Protein AF-A0A363N3Z7-F1 (afdb_monomer_lite)

pLDDT: mean 73.63, std 19.49, range [40.38, 95.12]

Radius of gyration: 28.02 Å; chains: 1; bounding box: 89×40×48 Å

Foldseek 3Di:
DDDDPDPVPVVVVPPPDDPDPPPPPPPPPPPPVPPPLPQDWAKEWEDAVPDTDFLVQKWKAFPVVRWTWDQDPPPRRITITRHDAQIKIWIDRRPPDDIDIDGDHPVRSVVSYDYHYDPDD

Secondary structure (DSSP, 8-state):
---SSSGGGTTTSSSS---------------GGG-----EEEEEEEEETTEEPPGGG-EEEETTT-PBPBPPSS-TT-EEEEE-TT-EEEEE-TTSSSEEEEE--HHHHHHSEEEEE-S--

Sequence (121 aa):
MKKNIIITTILLLSLCISPGFNAATPKQKHDNTTNKFYTKPIEFKLTQGVIVIPSLTYIPRNQTTGASGFVFPPPQNSWVLPAEEGDIIRFNLGGLIGFKWYTVTAEDEQSGVVNVDILNL

Structure (mmCIF, N/CA/C/O backbone):
data_AF-A0A363N3Z7-F1
#
_entry.id   AF-A0A363N3Z7-F1
#
loop_
_atom_site.group_PDB
_atom_site.id
_atom_site.type_symbol
_atom_site.label_atom_id
_atom_site.label_alt_id
_atom_site.label_comp_id
_atom_site.label_asym_id
_atom_site.label_entity_id
_atom_site.label_seq_id
_atom_site.pdbx_PDB_ins_code
_atom_site.Cartn_x
_atom_site.Cartn_y
_atom_site.Cartn_z
_atom_site.occupancy
_atom_site.B_iso_or_equiv
_atom_site.auth_seq_id
_atom_site.auth_comp_id
_atom_site.auth_asym_id
_atom_site.auth_atom_id
_atom_site.pdbx_PDB_model_num
ATOM 1 N N . MET A 1 1 ? -73.797 -29.008 17.253 1.00 47.38 1 MET A N 1
ATOM 2 C CA . MET A 1 1 ? -72.362 -28.637 17.185 1.00 47.38 1 MET A CA 1
ATOM 3 C C . MET A 1 1 ? -72.245 -27.172 16.779 1.00 47.38 1 MET A C 1
ATOM 5 O O . MET A 1 1 ? -73.053 -26.744 15.968 1.00 47.38 1 MET A O 1
ATOM 9 N N . LYS A 1 2 ? -71.221 -26.467 17.286 1.00 50.03 2 LYS A N 1
ATOM 10 C CA . LYS A 1 2 ? -70.818 -25.072 16.984 1.00 50.03 2 LYS A CA 1
ATOM 11 C C . LYS A 1 2 ? -71.559 -23.970 17.750 1.00 50.03 2 LYS A C 1
ATOM 13 O O . LYS A 1 2 ? -72.586 -23.484 17.302 1.00 50.03 2 LYS A O 1
ATOM 18 N N . LYS A 1 3 ? -70.965 -23.555 18.870 1.00 49.94 3 LYS A N 1
ATOM 19 C CA . LYS A 1 3 ? -70.941 -22.192 19.441 1.00 49.94 3 LYS A CA 1
ATOM 20 C C . LYS A 1 3 ? -70.197 -22.326 20.768 1.00 49.94 3 LYS A C 1
ATOM 22 O O . LYS A 1 3 ? -70.840 -22.704 21.726 1.00 49.94 3 LYS A O 1
ATOM 27 N N . ASN A 1 4 ? -68.864 -22.197 20.773 1.00 49.69 4 ASN A N 1
ATOM 28 C CA . ASN A 1 4 ? -68.023 -22.031 21.983 1.00 49.69 4 ASN A CA 1
ATOM 29 C C . ASN A 1 4 ? -66.531 -21.786 21.646 1.00 49.69 4 ASN A C 1
ATOM 31 O O . ASN A 1 4 ? -65.648 -22.183 22.394 1.00 49.69 4 ASN A O 1
ATOM 35 N N . ILE A 1 5 ? -66.213 -21.152 20.511 1.00 55.03 5 ILE A N 1
ATOM 36 C CA . ILE A 1 5 ? -64.814 -20.865 20.130 1.00 55.03 5 ILE A CA 1
ATOM 37 C C . ILE A 1 5 ? -64.738 -19.464 19.521 1.00 55.03 5 ILE A C 1
ATOM 39 O O . ILE A 1 5 ? -64.477 -19.323 18.336 1.00 55.03 5 ILE A O 1
ATOM 43 N N . ILE A 1 6 ? -65.073 -18.423 20.286 1.00 53.78 6 ILE A N 1
ATOM 44 C CA . ILE A 1 6 ? -64.781 -17.031 19.873 1.00 53.78 6 ILE A CA 1
ATOM 45 C C . ILE A 1 6 ? -64.301 -16.173 21.060 1.00 53.78 6 ILE A C 1
ATOM 47 O O . ILE A 1 6 ? -63.554 -15.224 20.865 1.00 53.78 6 ILE A O 1
ATOM 51 N N . ILE A 1 7 ? -64.641 -16.517 22.308 1.00 50.81 7 ILE A N 1
ATOM 52 C CA . ILE A 1 7 ? -64.348 -15.640 23.458 1.00 50.81 7 ILE A CA 1
ATOM 53 C C . ILE A 1 7 ? -62.902 -15.790 23.971 1.00 50.81 7 ILE A C 1
ATOM 55 O O . ILE A 1 7 ? -62.343 -14.848 24.528 1.00 50.81 7 ILE A O 1
ATOM 59 N N . THR A 1 8 ? -62.240 -16.923 23.728 1.00 46.56 8 THR A N 1
ATOM 60 C CA . THR A 1 8 ? -60.901 -17.189 24.286 1.00 46.56 8 THR A CA 1
ATOM 61 C C . THR A 1 8 ? -59.763 -16.469 23.557 1.00 46.56 8 THR A C 1
ATOM 63 O O . THR A 1 8 ? -58.675 -16.338 24.107 1.00 46.56 8 THR A O 1
ATOM 66 N N . THR A 1 9 ? -59.989 -15.965 22.341 1.00 48.59 9 THR A N 1
ATOM 67 C CA . THR A 1 9 ? -58.932 -15.337 21.529 1.00 48.59 9 THR A CA 1
ATOM 68 C C . THR A 1 9 ? -58.756 -13.842 21.802 1.00 48.59 9 THR A C 1
ATOM 70 O O . THR A 1 9 ? -57.704 -13.293 21.498 1.00 48.59 9 THR A O 1
ATOM 73 N N . ILE A 1 10 ? -59.750 -13.175 22.402 1.00 49.91 10 ILE A N 1
ATOM 74 C CA . ILE A 1 10 ? -59.685 -11.728 22.682 1.00 49.91 10 ILE A CA 1
ATOM 75 C C . ILE A 1 10 ? -58.990 -11.448 24.025 1.00 49.91 10 ILE A C 1
ATOM 77 O O . ILE A 1 10 ? -58.351 -10.412 24.180 1.00 49.91 10 ILE A O 1
ATOM 81 N N . LEU A 1 11 ? -59.019 -12.396 24.969 1.00 44.31 11 LEU A N 1
ATOM 82 C CA . LEU A 1 11 ? -58.365 -12.232 26.273 1.00 44.31 11 LEU A CA 1
ATOM 83 C C . LEU A 1 11 ? -56.832 -12.394 26.215 1.00 44.31 11 LEU A C 1
ATOM 85 O O . LEU A 1 11 ? -56.134 -11.914 27.102 1.00 44.31 11 LEU A O 1
ATOM 89 N N . LEU A 1 12 ? -56.292 -13.042 25.174 1.00 46.22 12 LEU A N 1
ATOM 90 C CA . LEU A 1 12 ? -54.841 -13.219 25.021 1.00 46.22 12 LEU A CA 1
ATOM 91 C C . LEU A 1 12 ? -54.127 -11.993 24.429 1.00 46.22 12 LEU A C 1
ATOM 93 O O . LEU A 1 12 ? -52.905 -11.918 24.506 1.00 46.22 12 LEU A O 1
ATOM 97 N N . LEU A 1 13 ? -54.860 -11.028 23.859 1.00 47.78 13 LEU A N 1
ATOM 98 C CA . LEU A 1 13 ? -54.260 -9.835 23.247 1.00 47.78 13 LEU A CA 1
ATOM 99 C C . LEU A 1 13 ? -54.082 -8.660 24.225 1.00 47.78 13 LEU A C 1
ATOM 101 O O . LEU A 1 13 ? -53.411 -7.688 23.887 1.00 47.78 13 LEU A O 1
ATOM 105 N N . SER A 1 14 ? -54.652 -8.727 25.434 1.00 48.53 14 SER A N 1
ATOM 106 C CA . SER A 1 14 ? -54.634 -7.614 26.400 1.00 48.53 14 SER A CA 1
ATOM 107 C C . SER A 1 14 ? -53.523 -7.692 27.455 1.00 48.53 14 SER A C 1
ATOM 109 O O . SER A 1 14 ? -53.480 -6.849 28.346 1.00 48.53 14 SER A O 1
ATOM 111 N N . LEU A 1 15 ? -52.620 -8.675 27.379 1.00 47.88 15 LEU A N 1
ATOM 112 C CA . LEU A 1 15 ? -51.522 -8.864 28.342 1.00 47.88 15 LEU A CA 1
ATOM 113 C C . LEU A 1 15 ? -50.171 -8.276 27.893 1.00 47.88 15 LEU A C 1
ATOM 115 O O . LEU A 1 15 ? -49.189 -8.397 28.617 1.00 47.88 15 LEU A O 1
ATOM 119 N N . CYS A 1 16 ? -50.109 -7.603 26.739 1.00 52.22 16 CYS A N 1
ATOM 120 C CA . CYS A 1 16 ? -48.852 -7.070 26.190 1.00 52.22 16 CYS A CA 1
ATOM 121 C C . CYS A 1 16 ? -48.695 -5.543 26.271 1.00 52.22 16 CYS A C 1
ATOM 123 O O . CYS A 1 16 ? -47.751 -5.013 25.693 1.00 52.22 16 CYS A O 1
ATOM 125 N N . ILE A 1 17 ? -49.571 -4.817 26.974 1.00 53.06 17 ILE A N 1
ATOM 126 C CA . ILE A 1 17 ? -49.443 -3.356 27.113 1.00 53.06 17 ILE A CA 1
ATOM 127 C C . ILE A 1 17 ? -49.073 -3.016 28.557 1.00 53.06 17 ILE A C 1
ATOM 129 O O . ILE A 1 17 ? -49.900 -2.582 29.353 1.00 53.06 17 ILE A O 1
ATOM 133 N N . SER A 1 18 ? -47.809 -3.233 28.908 1.00 50.91 18 SER A N 1
ATOM 134 C CA . SER A 1 18 ? -47.195 -2.592 30.068 1.00 50.91 18 SER A CA 1
ATOM 135 C C . SER A 1 18 ? -46.708 -1.189 29.663 1.00 50.91 18 SER A C 1
ATOM 137 O O . SER A 1 18 ? -45.867 -1.068 28.771 1.00 50.91 18 SER A O 1
ATOM 139 N N . PRO A 1 19 ? -47.180 -0.096 30.295 1.00 51.25 19 PRO A N 1
ATOM 140 C CA . PRO A 1 19 ? -46.585 1.220 30.120 1.00 51.25 19 PRO A CA 1
ATOM 141 C C . PRO A 1 19 ? -45.426 1.320 31.112 1.00 51.25 19 PRO A C 1
ATOM 143 O O . PRO A 1 19 ? -45.586 1.751 32.250 1.00 51.25 19 PRO A O 1
ATOM 146 N N . GLY A 1 20 ? -44.263 0.816 30.716 1.00 49.72 20 GLY A N 1
ATOM 147 C CA . GLY A 1 20 ? -43.155 0.666 31.655 1.00 49.72 20 GLY A CA 1
ATOM 148 C C . GLY A 1 20 ? -41.806 0.438 31.003 1.00 49.72 20 GLY A C 1
ATOM 149 O O . GLY A 1 20 ? -41.003 -0.309 31.539 1.00 49.72 20 GLY A O 1
ATOM 150 N N . PHE A 1 21 ? -41.548 1.061 29.856 1.00 40.38 21 PHE A N 1
ATOM 151 C CA . PHE A 1 21 ? -40.201 1.155 29.299 1.00 40.38 21 PHE A CA 1
ATOM 152 C C . PHE A 1 21 ? -39.913 2.604 28.906 1.00 40.38 21 PHE A C 1
ATOM 154 O O . PHE A 1 21 ? -39.733 2.944 27.744 1.00 40.38 21 PHE A O 1
ATOM 161 N N . ASN A 1 22 ? -39.791 3.467 29.916 1.00 46.69 22 ASN A N 1
ATOM 162 C CA . ASN A 1 22 ? -38.824 4.559 29.837 1.00 46.69 22 ASN A CA 1
ATOM 163 C C . ASN A 1 22 ? -37.430 3.943 30.035 1.00 46.69 22 ASN A C 1
ATOM 165 O O . ASN A 1 22 ? -36.750 4.184 31.030 1.00 46.69 22 ASN A O 1
ATOM 169 N N . ALA A 1 23 ? -36.997 3.116 29.081 1.00 43.88 23 ALA A N 1
ATOM 170 C CA . ALA A 1 23 ? -35.575 2.991 28.844 1.00 43.88 23 ALA A CA 1
ATOM 171 C C . ALA A 1 23 ? -35.188 4.312 28.189 1.00 43.88 23 ALA A C 1
ATOM 173 O O . ALA A 1 23 ? -35.223 4.459 26.970 1.00 43.88 23 ALA A O 1
ATOM 174 N N . ALA A 1 24 ? -34.853 5.302 29.020 1.00 45.22 24 ALA A N 1
ATOM 175 C CA . ALA A 1 24 ? -33.850 6.259 28.617 1.00 45.22 24 ALA A CA 1
ATOM 176 C C . ALA A 1 24 ? -32.684 5.396 28.142 1.00 45.22 24 ALA A C 1
ATOM 178 O O . ALA A 1 24 ? -31.977 4.812 28.962 1.00 45.22 24 ALA A O 1
ATOM 179 N N . THR A 1 25 ? -32.560 5.216 26.824 1.00 47.44 25 THR A N 1
ATOM 180 C CA . THR A 1 25 ? -31.331 4.722 26.218 1.00 47.44 25 THR A CA 1
ATOM 181 C C . THR A 1 25 ? -30.241 5.505 26.919 1.00 47.44 25 THR A C 1
ATOM 183 O O . THR A 1 25 ? -30.273 6.741 26.823 1.00 47.44 25 THR A O 1
ATOM 186 N N . PRO A 1 26 ? -29.336 4.866 27.684 1.00 44.59 26 PRO A N 1
ATOM 187 C CA . PRO A 1 26 ? -28.158 5.580 28.109 1.00 44.59 26 PRO A CA 1
ATOM 188 C C . PRO A 1 26 ? -27.572 6.082 26.799 1.00 44.59 26 PRO A C 1
ATOM 190 O O . PRO A 1 26 ? -27.260 5.274 25.923 1.00 44.59 26 PRO A O 1
ATOM 193 N N . LYS A 1 27 ? -27.560 7.411 26.601 1.00 43.62 27 LYS A N 1
ATOM 194 C CA . LYS A 1 27 ? -26.790 8.007 25.514 1.00 43.62 27 LYS A CA 1
ATOM 195 C C . LYS A 1 27 ? -25.434 7.374 25.695 1.00 43.62 27 LYS A C 1
ATOM 197 O O . LYS A 1 27 ? -24.818 7.603 26.735 1.00 43.62 27 LYS A O 1
ATOM 202 N N . GLN A 1 28 ? -25.070 6.489 24.774 1.00 41.12 28 GLN A N 1
ATOM 203 C CA . GLN A 1 28 ? -23.794 5.817 24.795 1.00 41.12 28 GLN A CA 1
ATOM 204 C C . GLN A 1 28 ? -22.798 6.960 24.893 1.00 41.12 28 GLN A C 1
ATOM 206 O O . GLN A 1 28 ? -22.683 7.776 23.976 1.00 41.12 28 GLN A O 1
ATOM 211 N N . LYS A 1 29 ? -22.228 7.138 26.087 1.00 44.00 29 LYS A N 1
ATOM 212 C CA . LYS A 1 29 ? -21.211 8.142 26.319 1.00 44.00 29 LYS A CA 1
ATOM 213 C C . LYS A 1 29 ? -20.114 7.674 25.389 1.00 44.00 29 LYS A C 1
ATOM 215 O O . LYS A 1 29 ? -19.542 6.615 25.627 1.00 44.00 29 LYS A O 1
ATOM 220 N N . HIS A 1 30 ? -19.942 8.372 24.270 1.00 41.38 30 HIS A N 1
ATOM 221 C CA . HIS A 1 30 ? -18.835 8.123 23.373 1.00 41.38 30 HIS A CA 1
ATOM 222 C C . HIS A 1 30 ? -17.610 8.456 24.211 1.00 41.38 30 HIS A C 1
ATOM 224 O O . HIS A 1 30 ? -17.287 9.626 24.429 1.00 41.38 30 HIS A O 1
ATOM 230 N N . ASP A 1 31 ? -17.054 7.434 24.854 1.00 45.12 31 ASP A N 1
ATOM 231 C CA . ASP A 1 31 ? -15.902 7.580 25.710 1.00 45.12 31 ASP A CA 1
ATOM 232 C C . ASP A 1 31 ? -14.734 7.827 24.761 1.00 45.12 31 ASP A C 1
ATOM 234 O O . ASP A 1 31 ? -14.069 6.916 24.286 1.00 45.12 31 ASP A O 1
ATOM 238 N N . ASN A 1 32 ? -14.523 9.096 24.413 1.00 52.00 32 ASN A N 1
ATOM 239 C CA . ASN A 1 32 ? -13.414 9.552 23.575 1.00 52.00 32 ASN A CA 1
ATOM 240 C C . ASN A 1 32 ? -12.052 9.402 24.280 1.00 52.00 32 ASN A C 1
ATOM 242 O O . ASN A 1 32 ? -11.056 9.975 23.845 1.00 52.00 32 ASN A O 1
ATOM 246 N N . THR A 1 33 ? -11.984 8.649 25.378 1.00 48.97 33 THR A N 1
ATOM 247 C CA . THR A 1 33 ? -10.778 8.454 26.182 1.00 48.97 33 THR A CA 1
ATOM 248 C C . THR A 1 33 ? -9.940 7.255 25.733 1.00 48.97 33 THR A C 1
ATOM 250 O O . THR A 1 33 ? -8.938 6.933 26.370 1.00 48.97 33 THR A O 1
ATOM 253 N N . THR A 1 34 ? -10.258 6.631 24.593 1.00 45.69 34 THR A N 1
ATOM 254 C CA . THR A 1 34 ? -9.382 5.622 23.969 1.00 45.69 34 THR A CA 1
ATOM 255 C C . THR A 1 34 ? -9.242 5.775 22.453 1.00 45.69 34 THR A C 1
ATOM 257 O O . THR A 1 34 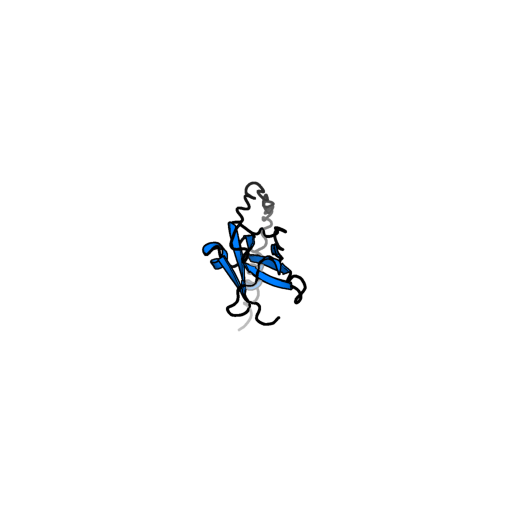? -9.045 4.795 21.753 1.00 45.69 34 THR A O 1
ATOM 260 N N . ASN A 1 35 ? -9.213 7.005 21.928 1.00 42.62 35 ASN A N 1
ATOM 261 C CA . ASN A 1 35 ? -8.586 7.264 20.621 1.00 42.62 35 ASN A CA 1
ATOM 262 C C . ASN A 1 35 ? -7.057 7.238 20.760 1.00 42.62 35 ASN A C 1
ATOM 264 O O . ASN A 1 35 ? -6.350 8.207 20.487 1.00 42.62 35 ASN A O 1
ATOM 268 N N . LYS A 1 36 ? -6.529 6.110 21.230 1.00 43.53 36 LYS A N 1
ATOM 269 C CA . LYS A 1 36 ? -5.154 5.746 20.933 1.00 43.53 36 LYS A CA 1
ATOM 270 C C . LYS A 1 36 ? -5.221 4.951 19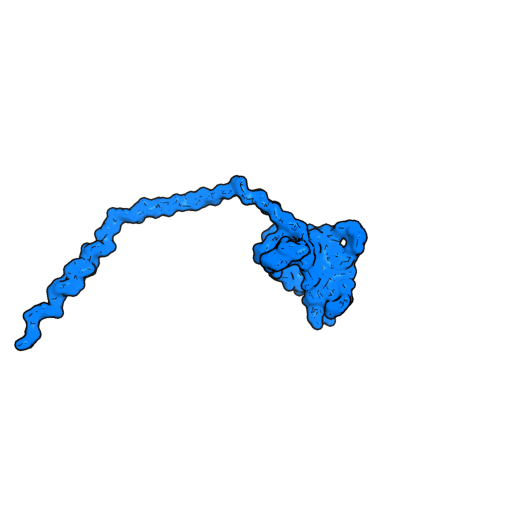.638 1.00 43.53 36 LYS A C 1
ATOM 272 O O . LYS A 1 36 ? -5.232 3.728 19.675 1.00 43.53 36 LYS A O 1
ATOM 277 N N . PHE A 1 37 ? -5.341 5.677 18.524 1.00 47.59 37 PHE A N 1
ATOM 278 C CA . PHE A 1 37 ? -5.130 5.158 17.176 1.00 47.59 37 PHE A CA 1
ATOM 279 C C . PHE A 1 37 ? -3.685 4.665 17.098 1.00 47.59 37 PHE A C 1
ATOM 281 O O . PHE A 1 37 ? -2.788 5.379 16.648 1.00 47.59 37 PHE A O 1
ATOM 288 N N . TYR A 1 38 ? -3.418 3.480 17.635 1.00 50.06 38 TYR A N 1
ATOM 289 C CA . TYR A 1 38 ? -2.171 2.780 17.389 1.00 50.06 38 TYR A CA 1
ATOM 290 C C . TYR A 1 38 ? -2.278 2.180 15.990 1.00 50.06 38 TYR A C 1
ATOM 292 O O . TYR A 1 38 ? -2.319 0.966 15.827 1.00 50.06 38 TYR A O 1
ATOM 300 N N . THR A 1 39 ? -2.327 3.054 14.984 1.00 66.25 39 THR A N 1
ATOM 301 C CA . THR A 1 39 ? -2.233 2.645 13.590 1.00 66.25 39 THR A CA 1
ATOM 302 C C . THR A 1 39 ? -0.848 2.047 13.418 1.00 66.25 39 THR A C 1
ATOM 304 O O . THR A 1 39 ? 0.174 2.720 13.610 1.00 66.25 39 THR A O 1
ATOM 307 N N . LYS A 1 40 ? -0.796 0.749 13.128 1.00 81.19 40 LYS A N 1
ATOM 308 C CA . LYS A 1 40 ? 0.480 0.078 12.909 1.00 81.19 40 LYS A CA 1
ATOM 309 C C . LYS A 1 40 ? 1.050 0.540 11.570 1.00 81.19 40 LYS A C 1
ATOM 311 O O . LYS A 1 40 ? 0.299 0.712 10.608 1.00 81.19 40 LYS A O 1
ATOM 316 N N . PRO A 1 41 ? 2.366 0.785 11.486 1.00 87.06 41 PRO A N 1
ATOM 317 C CA . PRO A 1 41 ? 2.996 1.059 10.207 1.00 87.06 41 PRO A CA 1
ATOM 318 C C . PRO A 1 41 ? 2.943 -0.207 9.347 1.00 87.06 41 PRO A C 1
ATOM 320 O O . PRO A 1 41 ? 3.523 -1.225 9.719 1.00 87.06 41 PRO A O 1
ATOM 323 N N . ILE A 1 42 ? 2.264 -0.126 8.205 1.00 90.56 42 ILE A N 1
ATOM 324 C CA . ILE A 1 42 ? 2.222 -1.183 7.193 1.00 90.56 42 ILE A CA 1
ATOM 325 C C . ILE A 1 42 ? 3.054 -0.731 5.992 1.00 90.56 42 ILE A C 1
ATOM 327 O O . ILE A 1 42 ? 2.956 0.414 5.537 1.00 90.56 42 ILE A O 1
ATOM 331 N N . GLU A 1 43 ? 3.902 -1.620 5.489 1.00 92.69 43 GLU A N 1
ATOM 332 C CA . GLU A 1 43 ? 4.685 -1.426 4.277 1.00 92.69 43 GLU A CA 1
ATOM 333 C C . GLU A 1 43 ? 3.849 -1.800 3.046 1.00 92.69 43 GLU A C 1
ATOM 335 O O . GLU A 1 43 ? 3.437 -2.943 2.889 1.00 92.69 43 GLU A O 1
ATOM 340 N N . PHE A 1 44 ? 3.642 -0.862 2.128 1.00 92.44 44 PHE A N 1
ATOM 341 C CA . PHE A 1 44 ? 2.957 -1.091 0.860 1.00 92.44 44 PHE A CA 1
ATOM 342 C C . PHE A 1 44 ? 3.947 -1.078 -0.303 1.00 92.44 44 PHE A C 1
ATOM 344 O O . PHE A 1 44 ? 4.732 -0.137 -0.461 1.00 92.44 44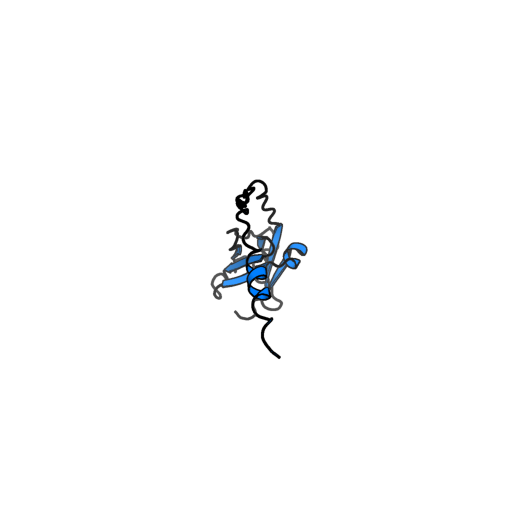 PHE A O 1
ATOM 351 N N . LYS A 1 45 ? 3.866 -2.107 -1.146 1.00 91.88 45 LYS A N 1
ATOM 352 C CA . LYS A 1 45 ? 4.619 -2.274 -2.393 1.00 91.88 45 LYS A CA 1
ATOM 353 C C . LYS A 1 45 ? 3.633 -2.412 -3.533 1.00 91.88 45 LYS A C 1
ATOM 355 O O . LYS A 1 45 ? 2.761 -3.271 -3.486 1.00 91.88 45 LYS A O 1
ATOM 360 N N . LEU A 1 46 ? 3.771 -1.594 -4.568 1.00 90.31 46 LEU A N 1
ATOM 361 C CA . LEU A 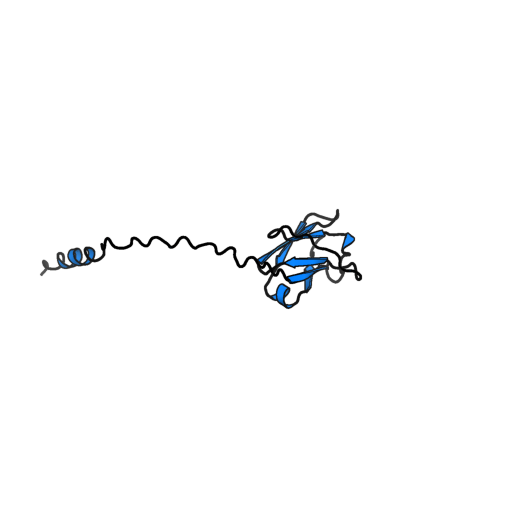1 46 ? 3.053 -1.843 -5.813 1.00 90.31 46 LEU A CA 1
ATOM 362 C C . LEU A 1 46 ? 3.855 -2.785 -6.691 1.00 90.31 46 LEU A C 1
ATOM 364 O O . LEU A 1 46 ? 5.066 -2.618 -6.843 1.00 90.31 46 LEU A O 1
ATOM 368 N N . THR A 1 47 ? 3.166 -3.744 -7.292 1.00 90.19 47 THR A N 1
ATOM 369 C CA . THR A 1 47 ? 3.753 -4.689 -8.237 1.00 90.19 47 THR A CA 1
ATOM 370 C C . THR A 1 47 ? 2.971 -4.682 -9.539 1.00 90.19 47 THR A C 1
ATOM 372 O O . THR A 1 47 ? 1.761 -4.483 -9.532 1.00 90.19 47 THR A O 1
ATOM 375 N N . GLN A 1 48 ? 3.658 -4.896 -10.656 1.00 87.56 48 GLN A N 1
ATOM 376 C CA . GLN A 1 48 ? 3.035 -5.235 -11.932 1.00 87.56 48 GLN A CA 1
ATOM 377 C C . GLN A 1 48 ? 3.561 -6.609 -12.341 1.00 87.56 48 GLN A C 1
ATOM 379 O O . GLN A 1 48 ? 4.696 -6.744 -12.815 1.00 87.56 48 GLN A O 1
ATOM 384 N N . GLY A 1 49 ? 2.773 -7.650 -12.070 1.00 86.31 49 GLY A N 1
ATOM 385 C CA . GLY A 1 49 ? 3.267 -9.024 -12.134 1.00 86.31 49 GLY A CA 1
ATOM 386 C C . GLY A 1 49 ? 4.385 -9.240 -11.109 1.00 86.31 49 GLY A C 1
ATOM 387 O O . GLY A 1 49 ? 4.171 -9.087 -9.912 1.00 86.31 49 GLY A O 1
ATOM 388 N N . VAL A 1 50 ? 5.597 -9.576 -11.565 1.00 85.19 50 VAL A N 1
ATOM 389 C CA . VAL A 1 50 ? 6.759 -9.827 -10.681 1.00 85.19 50 VAL A CA 1
ATOM 390 C C . VAL A 1 50 ? 7.638 -8.595 -10.432 1.00 85.19 50 VAL A C 1
ATOM 392 O O . VAL A 1 50 ? 8.607 -8.669 -9.678 1.00 85.19 50 VAL A O 1
ATOM 395 N N . ILE A 1 51 ? 7.343 -7.465 -11.080 1.00 87.62 51 ILE A N 1
ATOM 396 C CA . ILE A 1 51 ? 8.166 -6.254 -11.002 1.00 87.62 51 ILE A CA 1
ATOM 397 C C . ILE A 1 51 ? 7.629 -5.354 -9.893 1.00 87.62 51 ILE A C 1
ATOM 399 O O . ILE A 1 51 ? 6.471 -4.945 -9.941 1.00 87.62 51 ILE A O 1
ATOM 403 N N . VAL A 1 52 ? 8.480 -5.003 -8.924 1.00 88.69 52 VAL A N 1
ATOM 404 C CA . VAL A 1 52 ? 8.156 -3.982 -7.917 1.00 88.69 52 VAL A CA 1
ATOM 405 C C . VAL A 1 52 ? 8.312 -2.600 -8.537 1.00 88.69 52 VAL A C 1
ATOM 407 O O . VAL A 1 52 ? 9.373 -2.254 -9.062 1.00 88.69 52 VAL A O 1
ATOM 410 N N . ILE A 1 53 ? 7.255 -1.805 -8.458 1.00 87.56 53 ILE A N 1
ATOM 411 C CA . ILE A 1 53 ? 7.215 -0.461 -9.012 1.00 87.56 53 ILE A CA 1
ATOM 412 C C . ILE A 1 53 ? 7.925 0.502 -8.040 1.00 87.56 53 ILE A C 1
ATOM 414 O O . ILE A 1 53 ? 7.650 0.459 -6.838 1.00 87.56 53 ILE A O 1
ATOM 418 N N . PRO A 1 54 ? 8.827 1.384 -8.512 1.00 88.12 54 PRO A N 1
ATOM 419 C CA . PRO A 1 54 ? 9.534 2.328 -7.644 1.00 88.12 54 PRO A CA 1
ATOM 420 C C . PRO A 1 54 ? 8.586 3.276 -6.901 1.00 88.12 54 PRO A C 1
ATOM 422 O O . PRO A 1 54 ? 7.625 3.779 -7.491 1.00 88.12 54 PRO A O 1
ATOM 425 N N . SER A 1 55 ? 8.894 3.602 -5.641 1.00 86.69 55 SER A N 1
ATOM 426 C CA . SER A 1 55 ? 8.033 4.448 -4.799 1.00 86.69 55 SER A CA 1
ATOM 427 C C . SER A 1 55 ? 7.871 5.872 -5.343 1.00 86.69 55 SER A C 1
ATOM 429 O O . SER A 1 55 ? 6.849 6.498 -5.109 1.00 86.69 55 SER A O 1
ATOM 431 N N . LEU A 1 56 ? 8.812 6.370 -6.154 1.00 84.50 56 LEU A N 1
ATOM 432 C CA . LEU A 1 56 ? 8.715 7.680 -6.817 1.00 84.50 56 LEU A CA 1
ATOM 433 C C . LEU A 1 56 ? 7.597 7.769 -7.870 1.00 84.50 56 LEU A C 1
ATOM 435 O O . LEU A 1 56 ? 7.226 8.868 -8.275 1.00 84.50 56 LEU A O 1
ATOM 439 N N . THR A 1 57 ? 7.072 6.633 -8.332 1.00 86.31 57 THR A N 1
ATOM 440 C CA . THR A 1 57 ? 6.028 6.596 -9.371 1.00 86.31 57 THR A CA 1
ATOM 441 C C . THR A 1 57 ? 4.613 6.662 -8.802 1.00 86.31 57 THR A C 1
ATOM 443 O O . THR A 1 57 ? 3.665 6.899 -9.549 1.00 86.31 57 THR A O 1
ATOM 446 N N . TYR A 1 58 ? 4.445 6.457 -7.491 1.00 88.19 58 TYR A N 1
ATOM 447 C CA . TYR A 1 58 ? 3.133 6.473 -6.863 1.00 88.19 58 TYR A CA 1
ATOM 448 C C . TYR A 1 58 ? 3.166 6.991 -5.433 1.00 88.19 58 TYR A C 1
ATOM 450 O O . TYR A 1 58 ? 4.162 6.863 -4.739 1.00 88.19 58 TYR A O 1
ATOM 458 N N . ILE A 1 59 ? 2.044 7.527 -4.957 1.00 90.69 59 ILE A N 1
ATOM 459 C CA . ILE A 1 59 ? 1.911 7.966 -3.562 1.00 90.69 59 ILE A CA 1
ATOM 460 C C . ILE A 1 59 ? 0.688 7.287 -2.937 1.00 90.69 59 ILE A C 1
ATOM 462 O O . ILE A 1 59 ? -0.430 7.527 -3.413 1.00 90.69 59 ILE A O 1
ATOM 466 N N . PRO A 1 60 ? 0.859 6.458 -1.890 1.00 92.19 60 PRO A N 1
ATOM 467 C CA . PRO A 1 60 ? -0.245 5.916 -1.121 1.00 92.19 60 PRO A CA 1
ATOM 468 C C . PRO A 1 60 ? -0.775 6.925 -0.107 1.00 92.19 60 PRO A C 1
ATOM 470 O O . PRO A 1 60 ? -0.028 7.651 0.559 1.00 92.19 60 PRO A O 1
ATOM 473 N N . ARG A 1 61 ? -2.094 6.928 0.047 1.00 93.62 61 ARG A N 1
ATOM 474 C CA . ARG A 1 61 ? -2.809 7.714 1.045 1.00 93.62 61 ARG A CA 1
ATOM 475 C C . ARG A 1 61 ? -3.931 6.884 1.642 1.00 93.62 61 ARG A C 1
ATOM 477 O O . ARG A 1 61 ? -4.789 6.404 0.904 1.00 93.62 61 ARG A O 1
ATOM 484 N N . ASN A 1 62 ? -3.959 6.797 2.963 1.00 94.31 62 ASN A N 1
ATOM 485 C CA . ASN A 1 62 ? -5.087 6.268 3.708 1.00 94.31 62 ASN A CA 1
ATOM 486 C C . ASN A 1 62 ? -6.250 7.266 3.588 1.00 94.31 62 ASN A C 1
ATOM 488 O O . ASN A 1 62 ? -6.114 8.442 3.924 1.00 94.31 62 ASN A O 1
ATOM 492 N N . GLN A 1 63 ? -7.365 6.828 3.019 1.00 93.75 63 GLN A N 1
ATOM 493 C CA . GLN A 1 63 ? -8.543 7.654 2.749 1.00 93.75 63 GLN A CA 1
ATOM 494 C C . GLN A 1 63 ? -9.493 7.699 3.941 1.00 93.75 63 GLN A C 1
ATOM 496 O O . GLN A 1 63 ? -10.244 8.662 4.060 1.00 93.75 63 GLN A O 1
ATOM 501 N N . THR A 1 64 ? -9.417 6.714 4.836 1.00 88.62 64 THR A N 1
ATOM 502 C CA . THR A 1 64 ? -10.170 6.708 6.091 1.00 88.62 64 THR A CA 1
ATOM 503 C C . THR A 1 64 ? -9.600 7.736 7.065 1.00 88.62 64 THR A C 1
ATOM 505 O O . THR A 1 64 ? -10.336 8.555 7.610 1.00 88.62 64 THR A O 1
ATOM 508 N N . THR A 1 65 ? -8.275 7.736 7.255 1.00 87.69 65 THR A N 1
ATOM 509 C CA . THR A 1 65 ? -7.596 8.585 8.256 1.00 87.69 65 THR A CA 1
ATOM 510 C C . THR A 1 65 ? -6.977 9.858 7.671 1.00 87.69 65 THR A C 1
ATOM 512 O O . THR A 1 65 ? -6.649 10.791 8.401 1.00 87.69 65 THR A O 1
ATOM 515 N N . GLY A 1 66 ? -6.784 9.914 6.351 1.00 87.38 66 GLY A N 1
ATOM 516 C CA . GLY A 1 66 ? -6.105 11.013 5.657 1.00 87.38 66 GLY A CA 1
ATOM 517 C C . GLY A 1 66 ? -4.573 10.939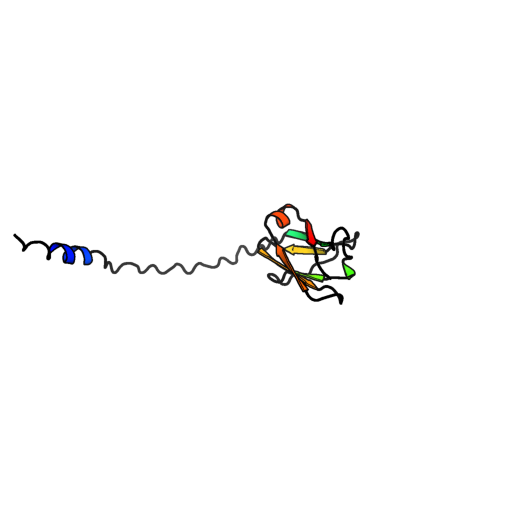 5.685 1.00 87.38 66 GLY A C 1
ATOM 518 O O . GLY A 1 66 ? -3.920 11.774 5.045 1.00 87.38 66 GLY A O 1
ATOM 519 N N . ALA A 1 67 ? -3.991 9.955 6.380 1.00 88.44 67 ALA A N 1
ATOM 520 C CA . ALA A 1 67 ? -2.546 9.779 6.480 1.00 88.44 67 ALA A CA 1
ATOM 521 C C . ALA A 1 67 ? -1.912 9.531 5.101 1.00 88.44 67 ALA A C 1
ATOM 523 O O . ALA A 1 67 ? -2.448 8.808 4.260 1.00 88.44 67 ALA A O 1
ATOM 524 N N . SER A 1 68 ? -0.757 10.148 4.853 1.00 88.50 68 SER A N 1
ATOM 525 C CA . SER A 1 68 ? 0.043 9.900 3.648 1.00 88.50 68 SER A CA 1
ATOM 526 C C . SER A 1 68 ? 1.218 9.002 3.997 1.00 88.50 68 SER A C 1
ATOM 528 O O . SER A 1 68 ? 1.758 9.103 5.100 1.00 88.50 68 SER A O 1
ATOM 530 N N . GLY A 1 69 ? 1.597 8.129 3.066 1.00 88.25 69 GLY A N 1
ATOM 531 C CA . GLY A 1 69 ? 2.764 7.286 3.266 1.00 88.25 69 GLY A CA 1
ATOM 532 C C . GLY A 1 69 ? 4.036 8.126 3.342 1.00 88.25 69 GLY A C 1
ATOM 533 O O . GLY A 1 69 ? 4.099 9.238 2.812 1.00 88.25 69 GLY A O 1
ATOM 534 N N . PHE A 1 70 ? 5.071 7.565 3.951 1.00 89.00 70 PHE A N 1
ATOM 535 C CA . PHE A 1 70 ? 6.436 8.067 3.862 1.00 89.00 70 PH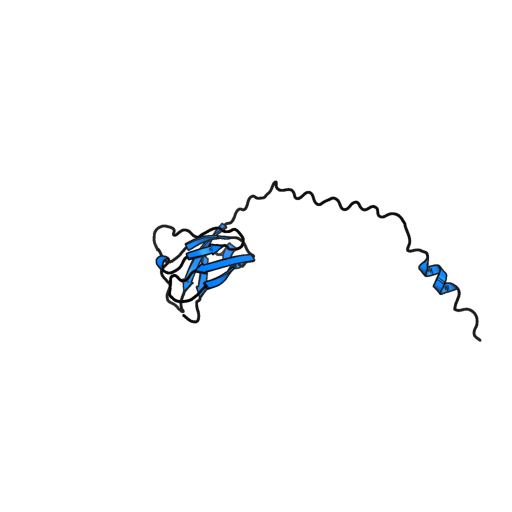E A CA 1
ATOM 536 C C . PHE A 1 70 ? 7.361 6.965 3.345 1.00 89.00 70 PHE A C 1
ATOM 538 O O . PHE A 1 70 ? 7.172 5.783 3.632 1.00 89.00 70 PHE A O 1
ATOM 545 N N . VAL A 1 71 ? 8.365 7.347 2.561 1.00 85.56 71 VAL A N 1
ATOM 546 C CA . VAL A 1 71 ? 9.405 6.418 2.113 1.00 85.56 71 VAL A CA 1
ATOM 547 C C . VAL A 1 71 ? 10.419 6.292 3.247 1.00 85.56 71 VAL A C 1
ATOM 549 O O . VAL A 1 71 ? 11.027 7.285 3.648 1.00 85.56 71 VAL A O 1
ATOM 552 N N . PHE A 1 72 ? 10.584 5.089 3.794 1.00 69.88 72 PHE A N 1
ATOM 553 C CA . PHE A 1 72 ? 11.666 4.804 4.738 1.00 69.88 72 PHE A CA 1
ATOM 554 C C . PHE A 1 72 ? 12.985 4.642 3.951 1.00 69.88 72 PHE A C 1
ATOM 556 O O . PHE A 1 72 ? 12.937 4.205 2.797 1.00 69.88 72 PHE A O 1
ATOM 563 N N . PRO A 1 73 ? 14.159 5.041 4.487 1.00 66.12 73 PRO A N 1
ATOM 564 C CA . PRO A 1 73 ? 15.432 4.936 3.767 1.00 66.12 73 PRO A CA 1
ATOM 565 C C . PRO A 1 73 ? 15.721 3.493 3.288 1.00 66.12 73 PRO A C 1
ATOM 567 O O . PRO A 1 73 ? 15.115 2.554 3.792 1.00 66.12 73 PRO A O 1
ATOM 570 N N . PRO A 1 74 ? 16.622 3.326 2.300 1.00 58.12 74 PRO A N 1
ATOM 571 C CA . PRO A 1 74 ? 16.606 2.289 1.262 1.00 58.12 74 PRO A CA 1
ATOM 572 C C . PRO A 1 74 ? 16.213 0.868 1.697 1.00 58.12 74 PRO A C 1
ATOM 574 O O . PRO A 1 74 ? 16.708 0.394 2.720 1.00 58.12 74 PRO A O 1
ATOM 577 N N . PRO A 1 75 ? 15.444 0.137 0.859 1.00 58.19 75 PRO A N 1
ATOM 578 C CA . PRO A 1 75 ? 15.157 0.415 -0.561 1.00 58.19 75 PRO A CA 1
ATOM 579 C C . PRO A 1 75 ? 13.926 1.314 -0.820 1.00 58.19 75 PRO A C 1
ATOM 581 O O . PRO A 1 75 ? 12.877 1.142 -0.215 1.00 58.19 75 PRO A O 1
ATOM 584 N N . GLN A 1 76 ? 14.026 2.240 -1.789 1.00 74.62 76 GLN A N 1
ATOM 585 C CA . GLN A 1 76 ? 12.964 3.193 -2.192 1.00 74.62 76 GLN A CA 1
ATOM 586 C C . GLN A 1 76 ? 11.868 2.551 -3.070 1.00 74.62 76 GLN A C 1
ATOM 588 O O . GLN A 1 76 ? 11.435 3.103 -4.082 1.00 74.62 76 GLN A O 1
ATOM 593 N N . ASN A 1 77 ? 11.432 1.346 -2.717 1.00 85.50 77 ASN A N 1
ATOM 594 C CA . ASN A 1 77 ? 10.482 0.575 -3.525 1.00 85.50 77 ASN A CA 1
ATOM 595 C C . ASN A 1 77 ? 9.148 0.369 -2.801 1.00 85.50 77 ASN A C 1
ATOM 597 O O . ASN A 1 77 ? 8.217 -0.214 -3.351 1.00 85.50 77 ASN A O 1
ATOM 601 N N . SER A 1 78 ? 9.056 0.859 -1.570 1.00 88.31 78 SER A N 1
ATOM 602 C CA . SER A 1 78 ? 7.887 0.743 -0.726 1.00 88.31 78 SER A CA 1
ATOM 603 C C . SER A 1 78 ? 7.588 2.052 -0.017 1.00 88.31 78 SER A C 1
ATOM 605 O O . SER A 1 78 ? 8.402 2.980 0.041 1.00 88.31 78 SER A O 1
ATOM 607 N N . TRP A 1 79 ? 6.379 2.111 0.512 1.00 91.38 79 TRP A N 1
ATOM 608 C CA . TRP A 1 79 ? 5.911 3.182 1.366 1.00 91.38 79 TRP A CA 1
ATOM 609 C C . TRP A 1 79 ? 5.474 2.598 2.690 1.00 91.38 79 TRP A C 1
ATOM 611 O O . TRP A 1 79 ? 4.772 1.593 2.718 1.00 91.38 79 TRP A O 1
ATOM 621 N N . VAL A 1 80 ? 5.826 3.258 3.781 1.00 92.00 80 VAL A N 1
ATOM 622 C CA . VAL A 1 80 ? 5.288 2.935 5.096 1.00 92.00 80 VAL A CA 1
ATOM 623 C C . VAL A 1 80 ? 4.125 3.874 5.373 1.00 92.00 80 VAL A C 1
ATOM 625 O O . VAL A 1 80 ? 4.243 5.092 5.211 1.00 92.00 80 VAL A O 1
ATOM 628 N N . LEU A 1 81 ? 2.986 3.312 5.758 1.00 91.38 81 LEU A N 1
ATOM 629 C CA . LEU A 1 81 ? 1.762 4.056 6.015 1.00 91.38 81 LEU A CA 1
ATOM 630 C C . LEU A 1 81 ? 1.060 3.488 7.257 1.00 91.38 81 LEU A C 1
ATOM 632 O O . LEU A 1 81 ? 0.824 2.283 7.313 1.00 91.38 81 LEU A O 1
ATOM 636 N N . PRO A 1 82 ? 0.703 4.330 8.242 1.00 90.69 82 PRO A N 1
ATOM 637 C CA . PRO A 1 82 ? -0.140 3.909 9.353 1.00 90.69 82 PRO A CA 1
ATOM 638 C C . PRO A 1 82 ? -1.545 3.538 8.850 1.00 90.69 82 PRO A C 1
ATOM 640 O O . PRO A 1 82 ? -2.218 4.364 8.217 1.00 90.69 82 PRO A O 1
ATOM 643 N N . ALA A 1 83 ? -1.973 2.302 9.105 1.00 90.06 83 ALA A N 1
ATOM 644 C CA . ALA A 1 83 ? -3.289 1.804 8.709 1.00 90.06 83 ALA A CA 1
ATOM 645 C C . ALA A 1 83 ? -3.779 0.680 9.638 1.00 90.06 83 ALA A C 1
ATOM 647 O O . ALA A 1 83 ? -2.979 0.046 10.329 1.00 90.06 83 ALA A O 1
ATOM 648 N N . GLU A 1 84 ? -5.091 0.466 9.654 1.00 91.25 84 GLU A N 1
ATOM 649 C CA . GLU A 1 84 ? -5.790 -0.579 10.416 1.00 91.25 84 GLU A CA 1
ATOM 650 C C . GLU A 1 84 ? -6.683 -1.412 9.482 1.00 91.25 84 GLU A C 1
ATOM 652 O O . GLU A 1 84 ? -6.991 -0.991 8.363 1.00 91.25 84 GLU A O 1
ATOM 657 N N . GLU A 1 85 ? -7.098 -2.604 9.920 1.00 91.38 85 GLU A N 1
ATOM 658 C CA . GLU A 1 85 ? -8.061 -3.421 9.174 1.00 91.38 85 GLU A CA 1
ATOM 659 C C . GLU A 1 85 ? -9.312 -2.610 8.788 1.00 91.38 85 GLU A C 1
ATOM 661 O O . GLU A 1 85 ? -9.909 -1.902 9.598 1.00 91.38 85 GLU A O 1
ATOM 666 N N . GLY A 1 86 ? -9.726 -2.735 7.527 1.00 90.19 86 GLY A N 1
ATOM 667 C CA . GLY A 1 86 ? -10.864 -2.019 6.958 1.00 90.19 86 GLY A CA 1
ATOM 668 C C . GLY A 1 86 ? -10.515 -0.655 6.364 1.00 90.19 86 GLY A C 1
ATOM 669 O O . GLY A 1 86 ? -11.349 -0.084 5.656 1.00 90.19 86 GLY A O 1
ATOM 670 N N . ASP A 1 87 ? -9.297 -0.144 6.573 1.00 92.19 87 ASP A N 1
ATOM 671 C CA . ASP A 1 87 ? -8.876 1.114 5.964 1.00 92.19 87 ASP A CA 1
ATOM 672 C C . ASP A 1 87 ? -8.770 1.024 4.444 1.00 92.19 87 ASP A C 1
ATOM 674 O O . ASP A 1 87 ? -8.333 0.024 3.872 1.00 92.19 87 ASP A O 1
ATOM 678 N N . ILE A 1 88 ? -9.123 2.122 3.776 1.00 93.94 88 ILE A N 1
ATOM 679 C CA . ILE A 1 88 ? -9.048 2.225 2.321 1.00 93.94 88 ILE A CA 1
ATOM 680 C C . ILE A 1 88 ? -7.796 3.008 1.937 1.00 93.94 88 ILE A C 1
ATOM 682 O O . ILE A 1 88 ? -7.685 4.207 2.196 1.00 93.94 88 ILE A O 1
ATOM 686 N N . ILE A 1 89 ? -6.863 2.353 1.255 1.00 94.62 89 ILE A N 1
ATOM 687 C CA . ILE A 1 89 ? -5.638 2.957 0.740 1.00 94.62 89 ILE A CA 1
ATOM 688 C C . ILE A 1 89 ? -5.811 3.278 -0.740 1.00 94.62 89 ILE A C 1
ATOM 690 O O . ILE A 1 89 ? -6.153 2.422 -1.556 1.00 94.62 89 ILE A O 1
ATOM 694 N N . ARG A 1 90 ? -5.539 4.529 -1.101 1.00 93.88 90 ARG A N 1
ATOM 695 C CA . ARG A 1 90 ? -5.504 5.002 -2.484 1.00 93.88 90 ARG A CA 1
ATOM 696 C C . ARG A 1 90 ? -4.066 5.223 -2.917 1.00 93.88 90 ARG A C 1
ATOM 698 O O . ARG A 1 90 ? -3.361 6.019 -2.304 1.00 93.88 90 ARG A O 1
ATOM 705 N N . PHE A 1 91 ? -3.679 4.617 -4.026 1.00 92.31 91 PHE A N 1
ATOM 706 C CA . PHE A 1 91 ? -2.399 4.831 -4.686 1.00 92.31 91 PHE A CA 1
ATOM 707 C C . PHE A 1 91 ? -2.601 5.748 -5.888 1.00 92.31 91 PHE A C 1
ATOM 709 O O . PHE A 1 91 ? -3.365 5.434 -6.805 1.00 92.31 91 PHE A O 1
ATOM 716 N N . ASN A 1 92 ? -1.941 6.903 -5.868 1.00 89.81 92 ASN A N 1
ATOM 717 C CA . ASN A 1 92 ? -1.925 7.842 -6.985 1.00 89.81 92 ASN A CA 1
ATOM 718 C C . ASN A 1 92 ? -0.747 7.525 -7.908 1.00 89.81 92 ASN A C 1
ATOM 720 O O . ASN A 1 92 ? 0.382 7.760 -7.498 1.00 89.81 92 ASN A O 1
ATOM 724 N N . LEU A 1 93 ? -0.999 7.011 -9.116 1.00 85.44 93 LEU A N 1
ATOM 725 C CA . LEU A 1 93 ? 0.008 6.390 -9.997 1.00 85.44 93 LEU A CA 1
ATOM 726 C C . LEU A 1 93 ? 0.769 7.379 -10.905 1.00 85.44 93 LEU A C 1
ATOM 728 O O . LEU A 1 93 ? 1.105 7.051 -12.041 1.00 85.44 93 LEU A O 1
ATOM 732 N N . GLY A 1 94 ? 1.002 8.605 -10.420 1.00 70.06 94 GLY A N 1
ATOM 733 C CA . GLY A 1 94 ? 2.066 9.497 -10.907 1.00 70.06 94 GLY A CA 1
ATOM 734 C C . GLY A 1 94 ? 2.189 9.709 -12.423 1.00 70.06 94 GLY A C 1
ATOM 735 O O . GLY A 1 94 ? 3.302 9.855 -12.914 1.00 70.06 94 GLY A O 1
ATOM 736 N N . GLY A 1 95 ? 1.077 9.741 -13.165 1.00 63.44 95 GLY A N 1
ATOM 737 C CA . GLY A 1 95 ? 1.070 10.041 -14.605 1.00 63.44 95 GLY A CA 1
ATOM 738 C C . GLY A 1 95 ? 1.000 8.835 -15.546 1.00 63.44 95 GLY A C 1
ATOM 739 O O . GLY A 1 95 ? 0.995 9.043 -16.755 1.00 63.44 95 GLY A O 1
ATOM 740 N N . LEU A 1 96 ? 0.898 7.607 -15.025 1.00 63.62 96 LEU A N 1
ATOM 741 C CA . LEU A 1 96 ? 0.672 6.418 -15.851 1.00 63.62 96 LEU A CA 1
ATOM 742 C C . LEU A 1 96 ? -0.833 6.195 -16.076 1.00 63.62 96 LEU A C 1
ATOM 744 O O . LEU A 1 96 ? -1.288 6.367 -17.196 1.00 63.62 96 LEU A O 1
ATOM 748 N N . ILE A 1 97 ? -1.651 5.939 -15.047 1.00 60.94 97 ILE A N 1
ATOM 749 C CA . ILE A 1 97 ? -3.117 5.816 -15.199 1.00 60.94 97 ILE A CA 1
ATOM 750 C C . ILE A 1 97 ? -3.814 5.866 -13.826 1.00 60.94 97 ILE A C 1
ATOM 752 O O . ILE A 1 97 ? -3.608 4.993 -12.993 1.00 60.94 97 ILE A O 1
ATOM 756 N N . GLY A 1 98 ? -4.686 6.853 -13.595 1.00 77.56 98 GLY A N 1
ATOM 757 C CA . GLY A 1 98 ? -5.724 6.816 -12.552 1.00 77.56 98 GLY A CA 1
ATOM 758 C C . GLY A 1 98 ? -5.290 6.549 -11.096 1.00 77.56 98 GLY A C 1
ATOM 759 O O . GLY A 1 98 ? -4.209 6.927 -10.642 1.00 77.56 98 GLY A O 1
ATOM 760 N N . PHE A 1 99 ? -6.210 5.945 -10.336 1.00 85.38 99 PHE A N 1
ATOM 761 C CA . PHE A 1 99 ? -6.027 5.572 -8.932 1.00 85.38 99 PHE A CA 1
ATOM 762 C C . PHE A 1 99 ? -6.221 4.070 -8.767 1.00 85.38 99 PHE A C 1
ATOM 764 O O . PHE A 1 99 ? -7.184 3.513 -9.295 1.00 85.38 99 PHE A O 1
ATOM 771 N N . LYS A 1 100 ? -5.361 3.437 -7.971 1.00 89.62 100 LYS A N 1
ATOM 772 C CA . LYS A 1 100 ? -5.588 2.081 -7.465 1.00 89.62 100 LYS A CA 1
ATOM 773 C C . LYS A 1 100 ? -6.081 2.176 -6.027 1.00 89.62 100 LYS A C 1
ATOM 775 O O . LYS A 1 100 ? -5.581 2.989 -5.254 1.00 89.62 100 LYS A O 1
ATOM 780 N N . TRP A 1 101 ? -7.058 1.350 -5.683 1.00 92.12 101 TRP A N 1
ATOM 781 C CA . TRP A 1 101 ? -7.626 1.271 -4.343 1.00 92.12 101 TRP A CA 1
ATOM 782 C C . TRP A 1 101 ? -7.319 -0.096 -3.741 1.00 92.12 101 TRP A C 1
ATOM 784 O O . TRP A 1 101 ? -7.272 -1.092 -4.467 1.00 92.12 101 TRP A O 1
ATOM 794 N N . TYR A 1 102 ? -7.100 -0.125 -2.434 1.00 94.00 102 TYR A N 1
ATOM 795 C CA . TYR A 1 102 ? -6.835 -1.326 -1.656 1.00 94.00 102 TYR A CA 1
ATOM 796 C C . TYR A 1 102 ? -7.531 -1.213 -0.304 1.00 94.00 102 TYR A C 1
ATOM 798 O O . TYR A 1 102 ? -7.497 -0.142 0.297 1.00 94.00 102 TYR A O 1
ATOM 806 N N . THR A 1 103 ? -8.139 -2.295 0.169 1.00 95.12 103 THR A N 1
ATOM 807 C CA . THR A 1 103 ? -8.721 -2.360 1.512 1.00 95.12 103 THR A CA 1
ATOM 808 C C . THR A 1 103 ? -7.803 -3.194 2.386 1.00 95.12 103 THR A C 1
ATOM 810 O O . THR A 1 103 ? -7.510 -4.333 2.032 1.00 95.12 103 THR A O 1
ATOM 813 N N . VAL A 1 104 ? -7.353 -2.631 3.503 1.00 92.75 104 VAL A N 1
ATOM 814 C CA . VAL A 1 104 ? -6.496 -3.328 4.466 1.00 92.75 104 VAL A CA 1
ATOM 815 C C . VAL A 1 104 ? -7.278 -4.460 5.115 1.00 92.75 104 VAL A C 1
ATOM 817 O O . VAL A 1 104 ? -8.408 -4.271 5.567 1.00 92.75 104 VAL A O 1
ATOM 820 N N . THR A 1 105 ? -6.676 -5.638 5.159 1.00 92.38 105 THR A N 1
ATOM 821 C CA . THR A 1 105 ? -7.235 -6.826 5.803 1.00 92.38 105 THR A CA 1
ATOM 822 C C . THR A 1 105 ? -6.532 -7.109 7.132 1.00 92.38 105 THR A C 1
ATOM 824 O O . THR A 1 105 ? -5.440 -6.602 7.391 1.00 92.38 105 THR A O 1
ATOM 827 N N . ALA A 1 106 ? -7.123 -7.966 7.968 1.00 89.12 106 ALA A N 1
ATOM 828 C CA . ALA A 1 106 ? -6.482 -8.436 9.197 1.00 89.12 106 ALA A CA 1
ATOM 829 C C . ALA A 1 106 ? -5.109 -9.098 8.951 1.00 89.12 106 ALA A C 1
ATOM 831 O O . ALA A 1 106 ? -4.222 -9.022 9.799 1.00 89.12 106 ALA A O 1
ATOM 832 N N . GLU A 1 107 ? -4.928 -9.764 7.806 1.00 89.38 107 GLU A N 1
ATOM 833 C CA . GLU A 1 107 ? -3.674 -10.439 7.447 1.00 89.38 107 GLU A CA 1
ATOM 834 C C . GLU A 1 107 ? -2.558 -9.432 7.141 1.00 89.38 107 GLU A C 1
ATOM 836 O O . GLU A 1 107 ? -1.422 -9.621 7.575 1.00 89.38 107 GLU A O 1
ATOM 841 N N . ASP A 1 108 ? -2.894 -8.323 6.482 1.00 89.19 108 ASP A N 1
ATOM 842 C CA . ASP A 1 108 ? -1.953 -7.241 6.175 1.00 89.19 108 ASP A CA 1
ATOM 843 C C . ASP A 1 108 ? -1.412 -6.573 7.440 1.00 89.19 108 ASP A C 1
ATOM 845 O O . ASP A 1 108 ? -0.234 -6.226 7.528 1.00 89.19 108 ASP A O 1
ATOM 849 N N . GLU A 1 109 ? -2.274 -6.401 8.444 1.00 84.19 109 GLU A N 1
ATOM 850 C CA . GLU A 1 109 ? -1.881 -5.831 9.731 1.00 84.19 109 GLU A CA 1
ATOM 851 C C . GLU A 1 109 ? -0.957 -6.783 10.513 1.00 84.19 109 GLU A C 1
ATOM 853 O O . GLU A 1 109 ? -0.070 -6.342 11.250 1.00 84.19 109 GLU A O 1
ATOM 858 N N . GLN A 1 110 ? -1.153 -8.095 10.353 1.00 85.94 110 GLN A N 1
ATOM 859 C CA . GLN A 1 110 ? -0.312 -9.118 10.976 1.00 85.94 110 GLN A CA 1
ATOM 860 C C . GLN A 1 110 ? 1.040 -9.261 10.273 1.00 85.94 110 GLN A C 1
ATOM 862 O O . GLN A 1 110 ? 2.061 -9.401 10.948 1.00 85.94 110 GLN A O 1
ATOM 867 N N . SER A 1 111 ? 1.058 -9.230 8.939 1.00 88.75 111 SER A N 1
ATOM 868 C CA . SER A 1 111 ? 2.281 -9.344 8.141 1.00 88.75 111 SER A CA 1
ATOM 869 C C . SER A 1 111 ? 3.116 -8.062 8.186 1.00 88.75 111 SER A C 1
ATOM 871 O O . SER A 1 111 ? 4.345 -8.118 8.110 1.00 88.75 111 SER A O 1
ATOM 873 N N . GLY A 1 112 ? 2.451 -6.907 8.292 1.00 88.31 112 GLY A N 1
ATOM 874 C CA . GLY A 1 112 ? 3.054 -5.583 8.184 1.00 88.31 112 GLY A CA 1
ATOM 875 C C . GLY A 1 112 ? 3.541 -5.239 6.774 1.00 88.31 112 GLY A C 1
ATOM 876 O O . GLY A 1 112 ? 4.135 -4.176 6.600 1.00 88.31 112 GLY A O 1
ATOM 877 N N . VAL A 1 113 ? 3.319 -6.103 5.775 1.00 89.75 113 VAL A N 1
ATOM 878 C CA . VAL A 1 113 ? 3.787 -5.921 4.393 1.00 89.75 113 VAL A CA 1
ATOM 879 C C . VAL A 1 113 ? 2.713 -6.356 3.402 1.00 89.75 113 VAL A C 1
ATOM 881 O O . VAL A 1 113 ? 2.243 -7.491 3.426 1.00 89.75 113 VAL A O 1
ATOM 884 N N . VAL A 1 114 ? 2.401 -5.472 2.461 1.00 92.50 114 VAL A N 1
ATOM 885 C CA . VAL A 1 114 ? 1.350 -5.639 1.459 1.00 92.50 114 VAL A CA 1
ATOM 886 C C . VAL A 1 114 ? 1.929 -5.454 0.064 1.00 92.50 114 VAL A C 1
ATOM 888 O O . VAL A 1 114 ? 2.545 -4.427 -0.229 1.00 92.50 114 VAL A O 1
ATOM 891 N N . ASN A 1 115 ? 1.682 -6.422 -0.820 1.00 92.00 115 ASN A N 1
ATOM 892 C CA . ASN A 1 115 ? 1.957 -6.292 -2.250 1.00 92.00 115 ASN A CA 1
ATOM 893 C C . ASN A 1 115 ? 0.639 -6.056 -2.993 1.00 92.00 115 ASN A C 1
ATOM 895 O O . ASN A 1 115 ? -0.246 -6.909 -2.995 1.00 92.00 115 ASN A O 1
ATOM 899 N N . VAL A 1 116 ? 0.508 -4.894 -3.622 1.00 91.00 116 VAL A N 1
ATOM 900 C CA . VAL A 1 116 ? -0.685 -4.491 -4.364 1.00 91.00 116 VAL A CA 1
ATOM 901 C C . VAL A 1 116 ? -0.408 -4.625 -5.854 1.00 91.00 116 VAL A C 1
ATOM 903 O O . VAL A 1 116 ? 0.310 -3.808 -6.434 1.00 91.00 116 VAL A O 1
ATOM 906 N N . ASP A 1 117 ? -1.011 -5.636 -6.476 1.00 90.25 117 ASP A N 1
ATOM 907 C CA . ASP A 1 117 ? -0.827 -5.896 -7.902 1.00 90.25 117 ASP A CA 1
ATOM 908 C C . ASP A 1 117 ? -1.708 -4.990 -8.780 1.00 90.25 117 ASP A C 1
ATOM 910 O O . ASP A 1 117 ? -2.915 -4.793 -8.537 1.00 90.25 117 ASP A O 1
ATOM 914 N N . ILE A 1 118 ? -1.103 -4.442 -9.830 1.00 86.12 118 ILE A N 1
ATOM 915 C CA . ILE A 1 118 ? -1.786 -3.711 -10.895 1.00 86.12 118 ILE A CA 1
ATOM 916 C C . ILE A 1 118 ? -1.811 -4.569 -12.163 1.00 86.12 118 ILE A C 1
ATOM 918 O O . ILE A 1 118 ? -0.863 -4.643 -12.934 1.00 86.12 118 ILE A O 1
ATOM 922 N N . LEU A 1 119 ? -2.949 -5.238 -12.368 1.00 72.19 119 LEU A N 1
ATOM 923 C CA . LEU A 1 119 ? -3.128 -6.231 -13.432 1.00 72.19 119 LEU A CA 1
ATOM 924 C C . LEU A 1 119 ? -3.160 -5.637 -14.849 1.00 72.19 119 LEU A C 1
ATOM 926 O O . LEU A 1 119 ? -2.931 -6.370 -15.800 1.00 72.19 119 LEU A O 1
ATOM 930 N N . ASN A 1 120 ? -3.427 -4.338 -14.992 1.00 60.69 120 ASN A N 1
ATOM 931 C CA . ASN A 1 120 ? -3.367 -3.604 -16.255 1.00 60.69 120 ASN A CA 1
ATOM 932 C C . ASN A 1 120 ? -2.943 -2.161 -15.949 1.00 60.69 120 ASN A C 1
ATOM 934 O O . ASN A 1 120 ? -3.646 -1.472 -15.203 1.00 60.69 120 ASN A O 1
ATOM 938 N N . LEU A 1 121 ? -1.805 -1.731 -16.498 1.00 56.97 121 LEU A N 1
ATOM 939 C CA . LEU A 1 121 ? -1.539 -0.320 -16.779 1.00 56.97 121 LEU A CA 1
ATOM 940 C C . LEU A 1 121 ? -1.970 -0.079 -18.224 1.00 56.97 121 LEU A C 1
ATOM 942 O O . LEU A 1 121 ? -1.370 -0.725 -19.110 1.00 56.97 121 LEU A O 1
#